Protein AF-A0A3A5A392-F1 (afdb_monomer_lite)

pLDDT: mean 86.08, std 13.5, range [43.88, 98.25]

Structure (mmCIF, N/CA/C/O backbone):
data_AF-A0A3A5A392-F1
#
_entry.id   AF-A0A3A5A392-F1
#
loop_
_atom_site.group_PDB
_atom_site.id
_atom_site.type_symbol
_atom_site.label_atom_id
_atom_site.label_alt_id
_atom_site.label_comp_id
_atom_site.label_asym_id
_atom_site.label_entity_id
_atom_site.label_seq_id
_atom_site.pdbx_PDB_ins_code
_atom_site.Cartn_x
_atom_site.Cartn_y
_atom_site.Cartn_z
_atom_site.occupancy
_atom_site.B_iso_or_equiv
_atom_site.auth_seq_id
_atom_site.auth_comp_id
_atom_site.auth_asym_id
_atom_site.auth_atom_id
_atom_site.pdbx_PDB_model_num
ATOM 1 N N . MET A 1 1 ? -18.336 -2.297 14.351 1.00 43.88 1 MET A N 1
ATOM 2 C CA . MET A 1 1 ? -17.856 -1.968 12.991 1.00 43.88 1 MET A CA 1
ATOM 3 C C . MET A 1 1 ? -16.678 -2.875 12.734 1.00 43.88 1 MET A C 1
ATOM 5 O O . MET A 1 1 ? -15.601 -2.593 13.237 1.00 43.88 1 MET A O 1
ATOM 9 N N . ALA A 1 2 ? -16.903 -3.987 12.040 1.00 47.53 2 ALA A N 1
ATOM 10 C CA . ALA A 1 2 ? -15.806 -4.804 11.550 1.00 47.53 2 ALA A CA 1
ATOM 11 C C . ALA A 1 2 ? -15.264 -4.111 10.297 1.00 47.53 2 ALA A C 1
ATOM 13 O O . ALA A 1 2 ? -15.940 -4.025 9.272 1.00 47.53 2 ALA A O 1
ATOM 14 N N . CYS A 1 3 ? -14.105 -3.489 10.450 1.00 46.16 3 CYS A N 1
ATOM 15 C CA . CYS A 1 3 ? -13.335 -2.899 9.372 1.00 46.16 3 CYS A CA 1
ATOM 16 C C . CYS A 1 3 ? -11.980 -3.576 9.452 1.00 46.16 3 CYS A C 1
ATOM 18 O O . CYS A 1 3 ? -11.336 -3.508 10.500 1.00 46.16 3 CYS A O 1
ATOM 20 N N . PHE A 1 4 ? -11.566 -4.236 8.379 1.00 52.31 4 PHE A N 1
ATOM 21 C CA . PHE A 1 4 ? -10.184 -4.661 8.262 1.00 52.31 4 PHE A CA 1
ATOM 22 C C . PHE A 1 4 ? -9.555 -3.950 7.073 1.00 52.31 4 PHE A C 1
ATOM 24 O O . PHE A 1 4 ? -10.178 -3.703 6.035 1.00 52.31 4 PHE A O 1
ATOM 31 N N . ARG A 1 5 ? -8.298 -3.580 7.273 1.00 44.97 5 ARG A N 1
ATOM 32 C CA . ARG A 1 5 ? -7.444 -2.959 6.276 1.00 44.97 5 ARG A CA 1
ATOM 33 C C . ARG A 1 5 ? -6.334 -3.953 6.002 1.00 44.97 5 ARG A C 1
ATOM 35 O O . ARG A 1 5 ? -5.626 -4.316 6.934 1.00 44.97 5 ARG A O 1
ATOM 42 N N . SER A 1 6 ? -6.171 -4.364 4.746 1.00 48.94 6 SER A N 1
ATOM 43 C CA . SER A 1 6 ? -4.998 -5.146 4.345 1.00 48.94 6 SER A CA 1
ATOM 44 C C . SER A 1 6 ? -3.743 -4.353 4.716 1.00 48.94 6 SER A C 1
ATOM 46 O O . SER A 1 6 ? -3.494 -3.269 4.186 1.00 48.94 6 SER A O 1
ATOM 48 N N . ASN A 1 7 ? -2.997 -4.850 5.700 1.00 50.53 7 ASN A N 1
ATOM 49 C CA . ASN A 1 7 ? -1.869 -4.135 6.297 1.00 50.53 7 ASN A CA 1
ATOM 50 C C . ASN A 1 7 ? -0.507 -4.618 5.791 1.00 50.53 7 ASN A C 1
ATOM 52 O O . ASN A 1 7 ? 0.517 -4.035 6.159 1.00 50.53 7 ASN A O 1
ATOM 56 N N . LEU A 1 8 ? -0.496 -5.692 5.003 1.00 49.91 8 LEU A N 1
ATOM 57 C CA . LEU A 1 8 ? 0.718 -6.339 4.512 1.00 49.91 8 LEU A CA 1
ATOM 58 C C . LEU A 1 8 ? 0.986 -6.040 3.035 1.00 49.91 8 LEU A C 1
ATOM 60 O O . LEU A 1 8 ? 2.124 -6.206 2.624 1.00 49.91 8 LEU A O 1
ATOM 64 N N . ASN A 1 9 ? 0.012 -5.544 2.264 1.00 54.16 9 ASN A N 1
ATOM 65 C CA . ASN A 1 9 ? 0.245 -5.112 0.887 1.00 54.16 9 ASN A CA 1
ATOM 66 C C . ASN A 1 9 ? 0.357 -3.583 0.793 1.00 54.16 9 ASN A C 1
ATOM 68 O O . ASN A 1 9 ? -0.582 -2.894 0.408 1.00 54.16 9 ASN A O 1
ATOM 72 N N . HIS A 1 10 ? 1.489 -3.040 1.248 1.00 56.28 10 HIS A N 1
ATOM 73 C CA . HIS A 1 10 ? 1.756 -1.594 1.193 1.00 56.28 10 HIS A CA 1
ATOM 74 C C . HIS A 1 10 ? 2.354 -1.141 -0.152 1.00 56.28 10 HIS A C 1
ATOM 76 O O . HIS A 1 10 ? 2.403 0.058 -0.408 1.00 56.28 10 HIS A O 1
ATOM 82 N N . GLN A 1 11 ? 2.797 -2.101 -0.974 1.00 51.22 11 GLN A N 1
ATOM 83 C CA . GLN A 1 11 ? 3.471 -1.870 -2.257 1.00 51.22 11 GLN A CA 1
ATOM 84 C C . GLN A 1 11 ? 2.480 -1.447 -3.355 1.00 51.22 11 GLN A C 1
ATOM 86 O O . GLN A 1 11 ? 2.865 -0.810 -4.332 1.00 51.22 11 GLN A O 1
ATOM 91 N N . GLU A 1 12 ? 1.191 -1.751 -3.182 1.00 54.59 12 GLU A N 1
ATOM 92 C CA . GLU A 1 12 ? 0.119 -1.225 -4.023 1.00 54.59 12 GLU A CA 1
ATOM 93 C C . GLU A 1 12 ? -0.295 0.184 -3.570 1.00 54.59 12 GLU A C 1
ATOM 95 O O . GLU A 1 12 ? -0.626 0.425 -2.407 1.00 54.59 12 GLU A O 1
ATOM 100 N N . GLY A 1 13 ? -0.340 1.133 -4.511 1.00 51.94 13 GLY A N 1
ATOM 101 C CA . GLY A 1 13 ? -0.706 2.531 -4.243 1.00 51.94 13 GLY A CA 1
ATOM 102 C C . GLY A 1 13 ? -2.161 2.758 -3.796 1.00 51.94 13 GLY A C 1
ATOM 103 O O . GLY A 1 13 ? -2.506 3.867 -3.386 1.00 51.94 13 GLY A O 1
ATOM 104 N N . ASN A 1 14 ? -3.013 1.726 -3.833 1.00 60.44 14 ASN A N 1
ATOM 105 C CA . ASN A 1 14 ? -4.445 1.816 -3.548 1.00 60.44 14 ASN A CA 1
ATOM 106 C C . ASN A 1 14 ? -4.802 1.170 -2.201 1.00 60.44 14 ASN A C 1
ATOM 108 O O . ASN A 1 14 ? -4.474 0.021 -1.924 1.00 60.44 14 ASN A O 1
ATOM 112 N N . LYS A 1 15 ? -5.531 1.906 -1.350 1.00 66.62 15 LYS A N 1
ATOM 113 C CA . LYS A 1 15 ? -6.021 1.397 -0.058 1.00 66.62 15 LYS A CA 1
ATOM 114 C C . LYS A 1 15 ? -7.429 0.834 -0.225 1.00 66.62 15 LYS A C 1
ATOM 116 O O . LYS A 1 15 ? -8.366 1.593 -0.460 1.00 66.62 15 LYS A O 1
ATOM 121 N N . PHE A 1 16 ? -7.584 -0.470 -0.025 1.00 74.81 16 PHE A N 1
ATOM 122 C CA . PHE A 1 16 ? -8.893 -1.116 0.024 1.00 74.81 16 PHE A CA 1
ATOM 123 C C . PHE A 1 16 ? -9.413 -1.209 1.458 1.00 74.81 16 PHE A C 1
ATOM 125 O O . PHE A 1 16 ? -8.671 -1.536 2.388 1.00 74.81 16 PHE A O 1
ATOM 132 N N . TYR A 1 17 ? -10.709 -0.953 1.617 1.00 77.19 17 TYR A N 1
ATOM 133 C CA . TYR A 1 17 ? -11.423 -1.124 2.875 1.00 77.19 17 TYR A CA 1
ATOM 134 C C . TYR A 1 17 ? -12.576 -2.088 2.656 1.00 77.19 17 TYR A C 1
ATOM 136 O O . TYR A 1 17 ? -13.398 -1.886 1.763 1.00 77.19 17 TYR A O 1
ATOM 144 N N . VAL A 1 18 ? -12.663 -3.107 3.504 1.00 81.75 18 VAL A N 1
ATOM 145 C CA . VAL A 1 18 ? -13.852 -3.951 3.595 1.00 81.75 18 VAL A CA 1
ATOM 146 C C . VAL A 1 18 ? -14.567 -3.556 4.874 1.00 81.75 18 VAL A C 1
ATOM 148 O O . VAL A 1 18 ? -14.048 -3.737 5.977 1.00 81.75 18 VAL A O 1
ATOM 151 N N . VAL A 1 19 ? -15.732 -2.932 4.711 1.00 84.94 19 VAL A N 1
ATOM 152 C CA . VAL A 1 19 ? -16.474 -2.300 5.803 1.00 84.94 19 VAL A CA 1
ATOM 153 C C . VAL A 1 19 ? -17.894 -2.829 5.885 1.00 84.94 19 VAL A C 1
ATOM 155 O O . VAL A 1 19 ? -18.549 -3.074 4.875 1.00 84.94 19 VAL A O 1
ATOM 158 N N . MET A 1 20 ? -18.385 -2.947 7.116 1.00 88.44 20 MET A N 1
ATOM 159 C CA . MET A 1 20 ? -19.778 -3.265 7.406 1.00 88.44 20 MET A CA 1
ATOM 160 C C . MET A 1 20 ? -20.492 -2.053 8.009 1.00 88.44 20 MET A C 1
ATOM 162 O O . MET A 1 20 ? -19.960 -1.389 8.903 1.00 88.44 20 MET A O 1
ATOM 166 N N . ASN A 1 21 ? -21.726 -1.795 7.561 1.00 93.94 21 ASN A N 1
ATOM 167 C CA . ASN A 1 21 ? -22.573 -0.759 8.149 1.00 93.94 21 ASN A CA 1
ATOM 168 C C . ASN A 1 21 ? -22.731 -0.985 9.664 1.00 93.94 21 ASN A C 1
ATOM 170 O O . ASN A 1 21 ? -23.097 -2.076 10.110 1.00 93.94 21 ASN A O 1
ATOM 174 N N . LYS A 1 22 ? -22.485 0.065 10.458 1.00 92.06 22 LYS A N 1
ATOM 175 C CA . LYS A 1 22 ? -22.490 -0.026 11.921 1.00 92.06 22 LYS A CA 1
ATOM 176 C C . LYS A 1 22 ? -23.855 -0.408 12.496 1.00 92.06 22 LYS A C 1
ATOM 178 O O . LYS A 1 22 ? -23.904 -1.262 13.370 1.00 92.06 22 LYS A O 1
ATOM 183 N N . GLN A 1 23 ? -24.945 0.171 11.998 1.00 95.81 23 GLN A N 1
ATOM 184 C CA . GLN A 1 23 ? -26.288 -0.113 12.513 1.00 95.81 23 GLN A CA 1
ATOM 185 C C . GLN A 1 23 ? -26.694 -1.564 12.246 1.00 95.81 23 GLN A C 1
ATOM 187 O O . GLN A 1 23 ? -27.327 -2.191 13.090 1.00 95.81 23 GLN A O 1
ATOM 192 N N . ILE A 1 24 ? -26.312 -2.109 11.089 1.00 94.12 24 ILE A N 1
ATOM 193 C CA . ILE A 1 24 ? -26.556 -3.520 10.773 1.00 94.12 24 ILE A CA 1
ATOM 194 C C . ILE A 1 24 ? -25.709 -4.422 11.665 1.00 94.12 24 ILE A C 1
ATOM 196 O O . ILE A 1 24 ? -26.242 -5.352 12.260 1.00 94.12 24 ILE A O 1
ATOM 200 N N . TYR A 1 25 ? -24.420 -4.114 11.820 1.00 93.62 25 TYR A N 1
ATOM 201 C CA . TYR A 1 25 ? -23.545 -4.861 12.718 1.00 93.62 25 TYR A CA 1
ATOM 202 C C . TYR A 1 25 ? -24.082 -4.860 14.157 1.00 93.62 25 TYR A C 1
ATOM 204 O O . TYR A 1 25 ? -24.135 -5.905 14.794 1.00 93.62 25 TYR A O 1
ATOM 212 N N . ASP A 1 26 ? -24.543 -3.715 14.665 1.00 95.12 26 ASP A N 1
ATOM 213 C CA . ASP A 1 26 ? -25.049 -3.588 16.034 1.00 95.12 26 ASP A CA 1
ATOM 214 C C . ASP A 1 26 ? -26.334 -4.406 16.264 1.00 95.12 26 ASP A C 1
ATOM 216 O O . ASP A 1 26 ? -26.552 -4.880 17.380 1.00 95.12 26 ASP A O 1
ATOM 220 N N . LYS A 1 27 ? -27.129 -4.648 15.213 1.00 96.69 27 LYS A N 1
ATOM 221 C CA . LYS A 1 27 ? -28.327 -5.505 15.243 1.00 96.69 27 LYS A CA 1
ATOM 222 C C . LYS A 1 27 ? -28.023 -7.004 15.174 1.00 96.69 27 LYS A C 1
ATOM 224 O O . LYS A 1 27 ? -28.930 -7.802 15.398 1.00 96.69 27 LYS A O 1
ATOM 229 N N . LEU A 1 28 ? -26.788 -7.404 14.865 1.00 95.88 28 LEU A N 1
ATOM 230 C CA . LEU A 1 28 ? -26.434 -8.819 14.805 1.00 95.88 28 LEU A CA 1
ATOM 231 C C . LEU A 1 28 ? -26.514 -9.478 16.196 1.00 95.88 28 LEU A C 1
ATOM 233 O O . LEU A 1 28 ? -26.063 -8.878 17.186 1.00 95.88 28 LEU A O 1
ATOM 237 N N . PRO A 1 29 ? -27.010 -10.727 16.268 1.00 97.56 29 PRO A N 1
ATOM 238 C CA . PRO A 1 29 ? -26.885 -11.573 17.448 1.00 97.56 29 PRO A CA 1
ATOM 239 C C . PRO A 1 29 ? -25.424 -11.713 17.930 1.00 97.56 29 PRO A C 1
ATOM 241 O O . PRO A 1 29 ? -24.494 -11.608 17.120 1.00 97.56 29 PRO A O 1
ATOM 244 N N . PRO A 1 30 ? -25.180 -11.934 19.238 1.00 96.88 30 PRO A N 1
ATOM 245 C CA . PRO A 1 30 ? -23.823 -11.978 19.793 1.00 96.88 30 PRO A CA 1
ATOM 246 C C . PRO A 1 30 ? -22.897 -13.029 19.164 1.00 96.88 30 PRO A C 1
ATOM 248 O O . PRO A 1 30 ? -21.698 -12.796 19.032 1.00 96.88 30 PRO A O 1
ATOM 251 N N . ASP A 1 31 ? -23.430 -14.182 18.777 1.00 96.12 31 ASP A N 1
ATOM 252 C CA . ASP A 1 31 ? -22.713 -15.253 18.081 1.00 96.12 31 ASP A CA 1
ATOM 253 C C . ASP A 1 31 ? -22.303 -14.838 16.660 1.00 96.12 31 ASP A C 1
ATOM 255 O O . ASP A 1 31 ? -21.139 -14.992 16.289 1.00 96.12 31 ASP A O 1
ATOM 259 N N . ALA A 1 32 ? -23.204 -14.210 15.902 1.00 95.12 32 ALA A N 1
ATOM 260 C CA . ALA A 1 32 ? -22.897 -13.680 14.575 1.00 95.12 32 ALA A CA 1
ATOM 261 C C . ALA A 1 32 ? -21.826 -12.576 14.628 1.00 95.12 32 ALA A C 1
ATOM 263 O O . ALA A 1 32 ? -20.904 -12.574 13.811 1.00 95.12 32 ALA A O 1
ATOM 264 N N . LYS A 1 33 ? -21.886 -11.674 15.620 1.00 93.94 33 LYS A N 1
ATOM 265 C CA . LYS A 1 33 ? -20.844 -10.648 15.835 1.00 93.94 33 LYS A CA 1
ATOM 266 C C . LYS A 1 33 ? -19.470 -11.273 16.052 1.00 93.94 33 LYS A C 1
ATOM 268 O O . LYS A 1 33 ? -18.519 -10.885 15.382 1.00 93.94 33 LYS A O 1
ATOM 273 N N . LYS A 1 34 ? -19.385 -12.291 16.919 1.00 94.56 34 LYS A N 1
ATOM 274 C CA . LYS A 1 34 ? -18.131 -13.020 17.175 1.00 94.56 34 LYS A CA 1
ATOM 275 C C . LYS A 1 34 ? -17.544 -13.620 15.899 1.00 94.56 34 LYS A C 1
ATOM 277 O O . LYS A 1 34 ? -16.333 -13.558 15.707 1.00 94.56 34 LYS A O 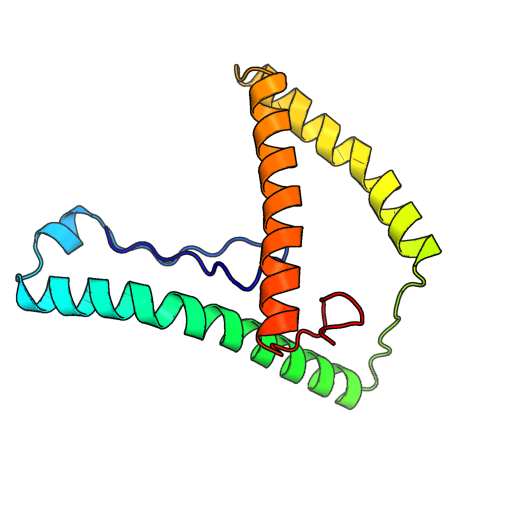1
ATOM 282 N N . VAL A 1 35 ? -18.381 -14.188 15.028 1.00 94.25 35 VAL A N 1
ATOM 283 C CA . VAL A 1 35 ? -17.930 -14.732 13.737 1.00 94.25 35 VAL A CA 1
ATOM 284 C C . VAL A 1 35 ? -17.399 -13.620 12.838 1.00 94.25 35 VAL A C 1
ATOM 286 O O . VAL A 1 35 ? -16.300 -13.751 12.308 1.00 94.25 35 VAL A O 1
ATOM 289 N N . VAL A 1 36 ? -18.134 -12.516 12.695 1.00 91.38 36 VAL A N 1
ATOM 290 C CA . VAL A 1 36 ? -17.717 -11.384 11.854 1.00 91.38 36 VAL A CA 1
ATOM 291 C C . VAL A 1 36 ? -16.391 -10.789 12.332 1.00 91.38 36 VAL A C 1
ATOM 293 O O . VAL A 1 36 ? -15.504 -10.566 11.512 1.00 91.38 36 VAL A O 1
ATOM 296 N N . ASP A 1 37 ? -16.216 -10.587 13.638 1.00 90.44 37 ASP A N 1
ATOM 297 C CA . ASP A 1 37 ? -14.979 -10.025 14.194 1.00 90.44 37 ASP A CA 1
ATOM 298 C C . ASP A 1 37 ? -13.788 -10.967 14.001 1.00 90.44 37 ASP A C 1
ATOM 300 O O . ASP A 1 37 ? -12.706 -10.537 13.598 1.00 90.44 37 ASP A O 1
ATOM 304 N N . LYS A 1 38 ? -13.998 -12.270 14.230 1.00 91.19 38 LYS A N 1
ATOM 305 C CA . LYS A 1 38 ? -12.975 -13.291 13.987 1.00 91.19 38 LYS A CA 1
ATOM 306 C C . LYS A 1 38 ? -12.558 -13.310 12.517 1.00 91.19 38 LYS A C 1
ATOM 308 O O . LYS A 1 38 ? -11.366 -13.284 12.220 1.00 91.19 38 LYS A O 1
ATOM 313 N N . LEU A 1 39 ? -13.526 -13.335 11.599 1.00 88.81 39 LEU A N 1
ATOM 314 C CA . LEU A 1 39 ? -13.248 -13.350 10.165 1.00 88.81 39 LEU A CA 1
ATOM 315 C C . LEU A 1 39 ? -12.551 -12.065 9.720 1.00 88.81 39 LEU A C 1
ATOM 317 O O . LEU A 1 39 ? -11.609 -12.148 8.943 1.00 88.81 39 LEU A O 1
ATOM 321 N N . ALA A 1 40 ? -12.948 -10.900 10.234 1.00 85.94 40 ALA A N 1
ATOM 322 C CA . ALA A 1 40 ? -12.278 -9.643 9.914 1.00 85.94 40 ALA A CA 1
ATOM 323 C C . ALA A 1 40 ? -10.780 -9.683 10.269 1.00 85.94 40 ALA A C 1
ATOM 325 O O . ALA A 1 40 ? -9.959 -9.259 9.459 1.00 85.94 40 ALA A O 1
ATOM 326 N N . GLY A 1 41 ? -10.422 -10.254 11.425 1.00 82.69 41 GLY A N 1
ATOM 327 C CA . GLY A 1 41 ? -9.022 -10.457 11.807 1.00 82.69 41 GLY A CA 1
ATOM 328 C C . GLY A 1 41 ? -8.293 -11.476 10.925 1.00 82.69 41 GLY A C 1
ATOM 329 O O . GLY A 1 41 ? -7.200 -11.203 10.440 1.00 82.69 41 GLY A O 1
ATOM 330 N N . GLU A 1 42 ? -8.896 -12.640 10.663 1.00 85.75 42 GLU A N 1
ATOM 331 C CA . GLU A 1 42 ? -8.268 -13.678 9.828 1.00 85.75 42 GLU A CA 1
ATOM 332 C C . GLU A 1 42 ? -8.053 -13.243 8.375 1.00 85.75 42 GLU A C 1
ATOM 334 O O . GLU A 1 42 ? -7.072 -13.628 7.734 1.00 85.75 42 GLU A O 1
ATOM 339 N N . TYR A 1 43 ? -9.004 -12.494 7.820 1.00 81.38 43 TYR A N 1
ATOM 340 C CA . TYR A 1 43 ? -8.964 -12.110 6.419 1.00 81.38 43 TYR A CA 1
ATOM 341 C C . TYR A 1 43 ? -7.976 -10.981 6.145 1.00 81.38 43 TYR A C 1
ATOM 343 O O . TYR A 1 43 ? -7.515 -10.874 5.014 1.00 81.38 43 TYR A O 1
ATOM 351 N N . GLU A 1 44 ? -7.570 -10.204 7.150 1.00 73.69 44 GLU A N 1
ATOM 352 C CA . GLU A 1 44 ? -6.533 -9.182 6.995 1.00 73.69 44 GLU A CA 1
ATOM 353 C C . GLU A 1 44 ? -5.257 -9.744 6.342 1.00 73.69 44 GLU A C 1
ATOM 355 O O . GLU A 1 44 ? -4.769 -9.203 5.347 1.00 73.69 44 GLU A O 1
ATOM 360 N N . GLU A 1 45 ? -4.747 -10.864 6.862 1.00 74.88 45 GLU A N 1
ATOM 361 C CA . GLU A 1 45 ? -3.551 -11.520 6.328 1.00 74.88 45 GLU A CA 1
ATOM 362 C C . GLU A 1 45 ? -3.837 -12.248 5.007 1.00 74.88 45 GLU A C 1
ATOM 364 O O . GLU A 1 45 ? -3.034 -12.187 4.071 1.00 74.88 45 GLU A O 1
ATOM 369 N N . LYS A 1 46 ? -4.998 -12.911 4.901 1.00 81.38 46 LYS A N 1
ATOM 370 C CA . LYS A 1 46 ? -5.392 -13.649 3.689 1.00 81.38 46 LYS A CA 1
ATOM 371 C C . LYS A 1 46 ? -5.510 -12.720 2.482 1.00 81.38 46 LYS A C 1
ATOM 373 O O . LYS A 1 46 ? -4.979 -13.049 1.426 1.00 81.38 46 LYS A O 1
ATOM 378 N N . PHE A 1 47 ? -6.138 -11.554 2.639 1.00 78.19 47 PHE A N 1
ATOM 379 C CA . PHE A 1 47 ? -6.264 -10.571 1.562 1.00 78.19 47 PHE A CA 1
ATOM 380 C C . PHE A 1 47 ? -4.909 -10.059 1.103 1.00 78.19 47 PHE A C 1
ATOM 382 O O . PHE A 1 47 ? -4.677 -9.948 -0.095 1.00 78.19 47 PHE A O 1
ATOM 389 N N . ALA A 1 48 ? -3.995 -9.781 2.029 1.00 72.50 48 ALA A N 1
ATOM 390 C CA . ALA A 1 48 ? -2.682 -9.303 1.639 1.00 72.50 48 ALA A CA 1
ATOM 391 C C . ALA A 1 48 ? -1.876 -10.336 0.841 1.00 72.50 48 ALA A C 1
ATOM 393 O O . ALA A 1 48 ? -1.235 -9.976 -0.141 1.00 72.50 48 ALA A O 1
ATOM 394 N N . LYS A 1 49 ? -1.935 -11.618 1.221 1.00 79.06 49 LYS A N 1
ATOM 395 C CA . LYS A 1 49 ? -1.289 -12.695 0.451 1.00 79.06 49 LYS A CA 1
ATOM 396 C C . LYS A 1 49 ? -1.964 -12.915 -0.901 1.00 79.06 49 LYS A C 1
ATOM 398 O O . LYS A 1 49 ? -1.274 -13.136 -1.891 1.00 79.06 49 LYS A O 1
ATOM 403 N N . MET A 1 50 ? -3.295 -12.844 -0.937 1.00 84.12 50 MET A N 1
ATOM 404 C CA . MET A 1 50 ? -4.085 -12.998 -2.159 1.00 84.12 50 MET A CA 1
ATOM 405 C C . MET A 1 50 ? -3.700 -11.955 -3.212 1.00 84.12 50 MET A C 1
ATOM 407 O O . MET A 1 50 ? -3.554 -12.311 -4.374 1.00 84.12 50 MET A O 1
ATOM 411 N N . TRP A 1 51 ? -3.489 -10.695 -2.824 1.00 81.25 51 TRP A N 1
ATOM 412 C CA . TRP A 1 51 ? -3.074 -9.664 -3.776 1.00 81.25 51 TRP A CA 1
ATOM 413 C C . TRP A 1 51 ? -1.727 -9.975 -4.433 1.00 81.25 51 TRP A C 1
ATOM 415 O O . TRP A 1 51 ? -1.652 -10.000 -5.658 1.00 81.25 51 TRP A O 1
ATOM 425 N N . ASN A 1 52 ? -0.714 -10.370 -3.650 1.00 81.94 52 ASN A N 1
ATOM 426 C CA . ASN A 1 52 ? 0.562 -10.813 -4.221 1.00 81.94 52 ASN A CA 1
ATOM 427 C C . ASN A 1 52 ? 0.369 -11.998 -5.186 1.00 81.94 52 ASN A C 1
ATOM 429 O O . ASN A 1 52 ? 1.004 -12.047 -6.234 1.00 81.94 52 ASN A O 1
ATOM 433 N N . GLN A 1 53 ? -0.513 -12.953 -4.862 1.00 85.38 53 GLN A N 1
ATOM 434 C CA . GLN A 1 53 ? -0.818 -14.089 -5.746 1.00 85.38 53 GLN A CA 1
ATOM 435 C C . GLN A 1 53 ? -1.452 -13.658 -7.073 1.00 85.38 53 GLN A C 1
ATOM 437 O O . GLN A 1 53 ? -1.084 -14.189 -8.121 1.00 85.38 53 GLN A O 1
ATOM 442 N N . ILE A 1 54 ? -2.384 -12.703 -7.037 1.00 87.12 54 ILE A N 1
ATOM 443 C CA . ILE A 1 54 ? -3.025 -12.155 -8.240 1.00 87.12 54 ILE A CA 1
ATOM 444 C C . ILE A 1 54 ? -1.983 -11.469 -9.125 1.00 87.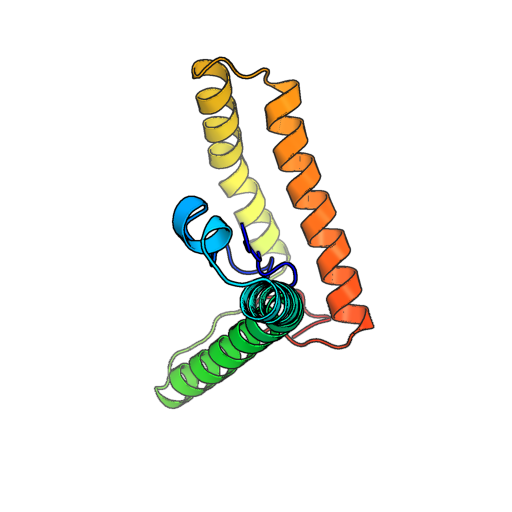12 54 ILE A C 1
ATOM 446 O O . ILE A 1 54 ? -1.964 -11.699 -10.333 1.00 87.12 54 ILE A O 1
ATOM 450 N N . ASP A 1 55 ? -1.086 -10.698 -8.519 1.00 87.31 55 ASP A N 1
ATOM 451 C CA . ASP A 1 55 ? 0.028 -10.041 -9.195 1.00 87.31 55 ASP A CA 1
ATOM 452 C C . ASP A 1 55 ? 0.936 -11.044 -9.929 1.00 87.31 55 ASP A C 1
ATOM 454 O O . ASP A 1 5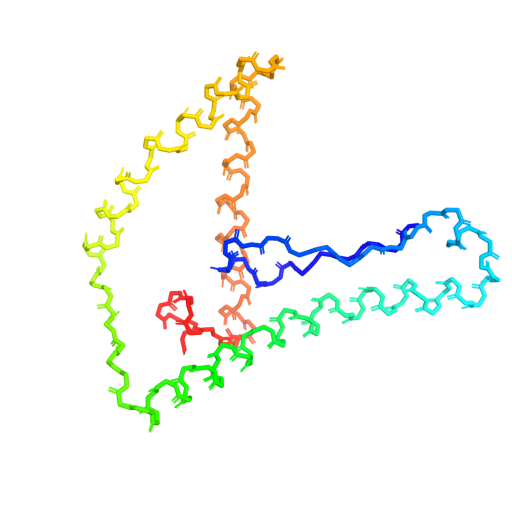5 ? 1.229 -10.862 -11.115 1.00 87.31 55 ASP A O 1
ATOM 458 N N . PHE A 1 56 ? 1.332 -12.145 -9.273 1.00 89.50 56 PHE A N 1
ATOM 459 C CA . PHE A 1 56 ? 2.109 -13.212 -9.921 1.00 89.50 56 PHE A CA 1
ATOM 460 C C . PHE A 1 56 ? 1.378 -13.787 -11.141 1.00 89.50 56 PHE A C 1
ATOM 462 O O . PHE A 1 56 ? 1.963 -13.864 -12.222 1.00 89.50 56 PHE A O 1
ATOM 469 N N . GLY A 1 57 ? 0.091 -14.119 -10.998 1.00 91.62 57 GLY A N 1
ATOM 470 C CA . GLY A 1 57 ? -0.715 -14.634 -12.107 1.00 91.62 57 GLY A CA 1
ATOM 471 C C . GLY A 1 57 ? -0.860 -13.628 -13.255 1.00 91.62 57 GLY A C 1
ATOM 472 O O . GLY A 1 57 ? -0.780 -14.001 -14.426 1.00 91.62 57 GLY A O 1
ATOM 473 N N . GLY A 1 58 ? -1.008 -12.339 -12.938 1.00 91.31 58 GLY A N 1
ATOM 474 C CA . GLY A 1 58 ? -1.043 -11.258 -13.922 1.00 91.31 58 GLY A CA 1
ATOM 475 C C . GLY A 1 58 ? 0.271 -11.132 -14.695 1.00 91.31 58 GLY A C 1
ATOM 476 O O . GLY A 1 58 ? 0.254 -11.026 -15.924 1.00 91.31 58 GLY A O 1
ATOM 477 N N . LYS A 1 59 ? 1.411 -11.215 -13.995 1.00 90.75 59 LYS A N 1
ATOM 478 C CA . LYS A 1 59 ? 2.749 -11.210 -14.603 1.00 90.75 59 LYS A CA 1
ATOM 479 C C . LYS A 1 59 ? 2.935 -12.389 -15.558 1.00 90.75 59 LYS A C 1
ATOM 481 O O . LYS A 1 59 ? 3.344 -12.189 -16.700 1.00 90.75 59 LYS A O 1
ATOM 486 N N . GLU A 1 60 ? 2.614 -13.602 -15.113 1.00 93.75 60 GLU A N 1
ATOM 487 C CA . GLU A 1 60 ? 2.712 -14.818 -15.931 1.00 93.75 60 GLU A CA 1
ATOM 488 C C . GLU A 1 60 ? 1.834 -14.731 -17.183 1.00 93.75 60 GLU A C 1
ATOM 490 O O . GLU A 1 60 ? 2.286 -15.035 -18.290 1.00 93.75 60 GLU A O 1
ATOM 495 N N . PHE A 1 61 ? 0.598 -14.247 -17.035 1.00 95.81 61 PHE A N 1
ATOM 496 C CA . PHE A 1 61 ? -0.303 -14.048 -18.163 1.00 95.81 61 PHE A CA 1
ATOM 497 C C . PHE A 1 61 ? 0.246 -13.024 -19.163 1.00 95.81 61 PHE A C 1
ATOM 499 O O . PHE A 1 61 ? 0.245 -13.298 -20.363 1.00 95.81 61 PHE A O 1
ATOM 506 N N . ALA A 1 62 ? 0.763 -11.883 -18.699 1.00 94.69 62 ALA A N 1
ATOM 507 C CA . ALA A 1 62 ? 1.363 -10.870 -19.566 1.00 94.69 62 ALA A CA 1
ATOM 508 C C . ALA A 1 62 ? 2.545 -11.441 -20.372 1.00 94.69 62 ALA A C 1
ATOM 510 O O . ALA A 1 62 ? 2.577 -11.315 -21.598 1.00 94.69 62 ALA A O 1
ATOM 511 N N . VAL A 1 63 ? 3.454 -12.165 -19.709 1.00 94.62 63 VAL A N 1
ATOM 512 C CA . VAL A 1 63 ? 4.580 -12.847 -20.369 1.00 94.62 63 VAL A CA 1
ATOM 513 C C . VAL A 1 63 ? 4.080 -13.868 -21.395 1.00 94.62 63 VAL A C 1
ATOM 515 O O . VAL A 1 63 ? 4.582 -13.903 -22.516 1.00 94.62 63 VAL A O 1
ATOM 518 N N . SER A 1 64 ? 3.035 -14.641 -21.075 1.00 96.50 64 SER A N 1
ATOM 519 C CA . SER A 1 64 ? 2.437 -15.607 -22.015 1.00 96.50 64 SER A CA 1
ATOM 520 C C . SER A 1 64 ? 1.859 -14.961 -23.284 1.00 96.50 64 SER A C 1
ATOM 522 O O . SER A 1 64 ? 1.695 -15.630 -24.304 1.00 96.50 64 SER A O 1
ATOM 524 N N . LYS A 1 65 ? 1.548 -13.659 -23.236 1.00 97.69 65 LYS A N 1
ATOM 525 C CA . LYS A 1 65 ? 1.074 -12.858 -24.374 1.00 97.69 65 LYS A CA 1
ATOM 526 C C . LYS A 1 65 ? 2.196 -12.112 -25.099 1.00 97.69 65 LYS A C 1
ATOM 528 O O . LYS A 1 65 ? 1.904 -11.369 -26.031 1.00 97.69 65 LYS A O 1
ATOM 533 N N . GLY A 1 66 ? 3.452 -12.319 -24.704 1.00 96.19 66 GLY A N 1
ATOM 534 C CA . GLY A 1 66 ? 4.614 -11.652 -25.291 1.00 96.19 66 GLY A CA 1
ATOM 535 C C . GLY A 1 66 ? 4.807 -10.211 -24.816 1.00 96.19 66 GLY A C 1
ATOM 536 O O . GLY A 1 66 ? 5.470 -9.440 -25.502 1.00 96.19 66 GLY A O 1
ATOM 537 N N . VAL A 1 67 ? 4.223 -9.826 -23.674 1.00 96.81 67 VAL A N 1
ATOM 538 C CA . VAL A 1 67 ? 4.447 -8.500 -23.081 1.00 96.81 67 VAL A CA 1
ATOM 539 C C . VAL A 1 67 ? 5.846 -8.443 -22.471 1.00 96.81 67 VAL A C 1
ATOM 541 O O . VAL A 1 67 ? 6.206 -9.279 -21.641 1.00 96.81 67 VAL A O 1
ATOM 544 N N . GLU A 1 68 ? 6.619 -7.431 -22.857 1.00 94.56 68 GLU A N 1
ATOM 545 C CA . GLU A 1 68 ? 7.913 -7.128 -22.249 1.00 94.56 68 GLU A CA 1
ATOM 546 C C . GLU A 1 68 ? 7.724 -6.425 -20.898 1.00 94.56 68 GLU A C 1
ATOM 548 O O . GLU A 1 68 ? 6.952 -5.473 -20.775 1.00 94.56 68 GLU A O 1
ATOM 553 N N . ILE A 1 69 ? 8.446 -6.890 -19.876 1.00 90.06 69 ILE A N 1
ATOM 554 C CA . ILE A 1 69 ? 8.443 -6.293 -18.539 1.00 90.06 69 ILE A CA 1
ATOM 555 C C . ILE A 1 69 ? 9.802 -5.644 -18.309 1.00 90.06 69 ILE A C 1
ATOM 557 O O . ILE A 1 69 ? 10.814 -6.334 -18.198 1.00 90.06 69 ILE A O 1
ATOM 561 N N . ILE A 1 70 ? 9.807 -4.316 -18.220 1.00 90.69 70 ILE A N 1
ATOM 562 C CA . ILE A 1 70 ? 11.020 -3.519 -18.041 1.00 90.69 70 ILE A CA 1
ATOM 563 C C . ILE A 1 70 ? 11.221 -3.244 -16.552 1.00 90.69 70 ILE A C 1
ATOM 565 O O . ILE A 1 70 ? 10.392 -2.597 -15.910 1.00 90.69 70 ILE A O 1
ATOM 569 N N . GLU A 1 71 ? 12.344 -3.702 -16.005 1.00 86.50 71 GLU A N 1
ATOM 570 C CA . GLU A 1 71 ? 12.753 -3.355 -14.647 1.00 86.50 71 GLU A CA 1
ATOM 571 C C . GLU A 1 71 ? 13.604 -2.081 -14.651 1.00 86.50 71 GLU A C 1
ATOM 573 O O . GLU A 1 71 ? 14.588 -1.967 -15.382 1.00 86.50 71 GLU A O 1
ATOM 578 N N . LEU A 1 72 ? 13.232 -1.108 -13.817 1.00 87.56 72 LEU A N 1
ATOM 579 C CA . LEU A 1 72 ? 13.986 0.136 -13.687 1.00 87.56 72 LEU A CA 1
ATOM 580 C C . LEU A 1 72 ? 15.268 -0.085 -12.878 1.00 87.56 72 LEU A C 1
ATOM 582 O O . LEU A 1 72 ? 15.243 -0.665 -11.790 1.00 87.56 72 LEU A O 1
ATOM 586 N N . ALA A 1 73 ? 16.382 0.454 -13.376 1.00 89.94 73 ALA A N 1
ATOM 587 C CA . ALA A 1 73 ? 17.625 0.510 -12.619 1.00 89.94 73 ALA A CA 1
ATOM 588 C C . ALA A 1 73 ? 17.455 1.380 -11.353 1.00 89.94 73 ALA A C 1
ATOM 590 O O . ALA A 1 73 ? 16.714 2.367 -11.392 1.00 89.94 73 ALA A O 1
ATOM 591 N N . PRO A 1 74 ? 18.185 1.105 -10.253 1.00 87.38 74 PRO A N 1
ATOM 592 C CA . PRO A 1 74 ? 18.058 1.873 -9.010 1.00 87.38 74 PRO A CA 1
ATOM 593 C C . PRO A 1 74 ? 18.232 3.387 -9.195 1.00 87.38 74 PRO A C 1
ATOM 595 O O . PRO A 1 74 ? 17.489 4.174 -8.617 1.00 87.38 74 PRO A O 1
ATOM 598 N N . ALA A 1 75 ? 19.164 3.804 -10.058 1.00 90.81 75 ALA A N 1
ATOM 599 C CA . ALA A 1 75 ? 19.387 5.216 -10.366 1.00 90.81 75 ALA A CA 1
ATOM 600 C C . ALA A 1 75 ? 18.178 5.879 -11.052 1.00 90.81 75 ALA A C 1
ATOM 602 O O . ALA A 1 75 ? 17.891 7.045 -10.792 1.00 90.81 75 ALA A O 1
ATOM 603 N N . GLU A 1 76 ? 17.451 5.145 -11.899 1.00 92.94 76 GLU A N 1
ATOM 604 C CA . GLU A 1 76 ? 16.222 5.644 -12.522 1.00 92.94 76 GLU A CA 1
ATOM 605 C C . GLU A 1 76 ? 15.095 5.734 -11.493 1.00 92.94 76 GLU A C 1
ATOM 607 O O . GLU A 1 76 ? 14.392 6.740 -11.449 1.00 92.94 76 GLU A O 1
ATOM 612 N N . VAL A 1 77 ? 14.965 4.747 -10.600 1.00 89.19 77 VAL A N 1
ATOM 613 C CA . VAL A 1 77 ? 13.974 4.782 -9.510 1.00 89.19 77 VAL A CA 1
ATOM 614 C C . VAL A 1 77 ? 14.131 6.042 -8.651 1.00 89.19 77 VAL A C 1
ATOM 616 O O . VAL A 1 77 ? 13.137 6.701 -8.349 1.00 89.19 77 VAL A O 1
ATOM 619 N N . GLU A 1 78 ? 15.360 6.425 -8.298 1.00 91.00 78 GLU A N 1
ATOM 620 C CA . GLU A 1 78 ? 15.602 7.648 -7.521 1.00 91.00 78 GLU A CA 1
ATOM 621 C C . GLU A 1 78 ? 15.229 8.925 -8.291 1.00 91.00 78 GLU A C 1
ATOM 623 O O . GLU A 1 78 ? 14.657 9.848 -7.707 1.00 91.00 78 GLU A O 1
ATOM 628 N N . LYS A 1 79 ? 15.450 8.968 -9.614 1.00 94.62 79 LYS A N 1
ATOM 629 C CA . LYS A 1 79 ? 14.974 10.081 -10.456 1.00 94.62 79 LYS A CA 1
ATOM 630 C C . LYS A 1 79 ? 13.449 10.182 -10.442 1.00 94.62 79 LYS A C 1
ATOM 632 O O . LYS A 1 79 ? 12.918 11.280 -10.283 1.00 94.62 79 LYS A O 1
ATOM 637 N N . TRP A 1 80 ? 12.747 9.055 -10.560 1.00 93.75 80 TRP A N 1
ATOM 638 C CA . TRP A 1 80 ? 11.283 9.014 -10.501 1.00 93.75 80 TRP A CA 1
ATOM 639 C C . TRP A 1 80 ? 10.743 9.453 -9.136 1.00 93.75 80 TRP A C 1
ATOM 641 O O . TRP A 1 80 ? 9.784 10.222 -9.080 1.00 93.75 80 TRP A O 1
ATOM 651 N N . LYS A 1 81 ? 11.381 9.036 -8.034 1.00 91.25 81 LYS A N 1
ATOM 652 C CA . LYS A 1 81 ? 11.024 9.500 -6.683 1.00 91.25 81 LYS A CA 1
ATOM 653 C C . LYS A 1 81 ? 11.187 11.012 -6.545 1.00 91.25 81 LYS A C 1
ATOM 655 O O . LYS A 1 81 ? 10.261 11.680 -6.094 1.00 91.25 81 LYS A O 1
ATOM 660 N N . ALA A 1 82 ? 12.321 11.560 -6.983 1.00 93.94 82 ALA A N 1
ATOM 661 C CA . ALA A 1 82 ? 12.565 13.001 -6.946 1.00 93.94 82 ALA A CA 1
ATOM 662 C C . ALA A 1 82 ? 11.552 13.778 -7.806 1.00 93.94 82 ALA A C 1
ATOM 664 O O . ALA A 1 82 ? 11.042 14.813 -7.380 1.00 93.94 82 ALA A O 1
ATOM 665 N N . ALA A 1 83 ? 11.200 13.251 -8.983 1.00 96.19 83 ALA A N 1
ATOM 666 C CA . ALA A 1 83 ? 10.189 13.838 -9.860 1.00 96.19 83 ALA A CA 1
ATOM 667 C C . ALA A 1 83 ? 8.767 13.814 -9.262 1.00 96.19 83 ALA A C 1
ATOM 669 O O . ALA A 1 83 ? 7.933 14.627 -9.656 1.00 96.19 83 ALA A O 1
ATOM 670 N N . ALA A 1 84 ? 8.486 12.922 -8.305 1.00 94.38 84 ALA A N 1
ATOM 671 C CA . ALA A 1 84 ? 7.197 12.830 -7.618 1.00 94.38 84 ALA A CA 1
ATOM 672 C C . ALA A 1 84 ? 7.066 13.778 -6.406 1.00 94.38 84 ALA A C 1
ATOM 674 O O . ALA A 1 84 ? 5.946 14.085 -5.990 1.00 94.38 84 ALA A O 1
ATOM 675 N N . GLU A 1 85 ? 8.171 14.287 -5.850 1.00 94.62 85 GLU A N 1
ATOM 676 C CA . GLU A 1 85 ? 8.157 15.202 -4.693 1.00 94.62 85 GLU A CA 1
ATOM 677 C C . GLU A 1 85 ? 7.284 16.464 -4.889 1.00 94.62 85 GLU A C 1
ATOM 679 O O . GLU A 1 85 ? 6.581 16.848 -3.948 1.00 94.62 85 GLU A O 1
ATOM 684 N N . PRO A 1 86 ? 7.214 17.102 -6.077 1.00 97.38 86 PRO A N 1
ATOM 685 C CA . PRO A 1 86 ? 6.287 18.209 -6.312 1.00 97.38 86 PRO A CA 1
ATOM 686 C C . PRO A 1 86 ? 4.816 17.843 -6.077 1.00 97.38 86 PRO A C 1
ATOM 688 O O . PRO A 1 86 ? 4.076 18.650 -5.520 1.00 97.38 86 PRO A O 1
ATOM 691 N N . ALA A 1 87 ? 4.390 16.626 -6.434 1.00 96.50 87 ALA A N 1
ATOM 692 C CA . ALA A 1 87 ? 3.019 16.172 -6.199 1.00 96.50 87 ALA A CA 1
ATOM 693 C C . ALA A 1 87 ? 2.733 15.990 -4.698 1.00 96.50 87 ALA A C 1
ATOM 695 O O . ALA A 1 87 ? 1.654 16.344 -4.219 1.00 96.50 87 ALA A O 1
ATOM 696 N N . ILE A 1 88 ? 3.721 15.507 -3.937 1.00 95.00 88 ILE A N 1
ATOM 697 C CA . ILE A 1 88 ? 3.635 15.395 -2.474 1.00 95.00 88 ILE A CA 1
ATOM 698 C C . ILE A 1 88 ? 3.517 16.787 -1.845 1.00 95.00 88 ILE A C 1
ATOM 700 O O . ILE A 1 88 ? 2.668 17.008 -0.982 1.00 95.00 88 ILE A O 1
ATOM 704 N N . ASN A 1 89 ? 4.317 17.751 -2.301 1.00 96.38 89 ASN A N 1
ATOM 705 C CA . ASN A 1 89 ? 4.246 19.126 -1.808 1.00 96.38 89 ASN A CA 1
ATOM 706 C C . ASN A 1 89 ? 2.922 19.812 -2.176 1.00 96.38 89 ASN A C 1
ATOM 708 O O . ASN A 1 89 ? 2.356 20.510 -1.336 1.00 96.38 89 ASN A O 1
ATOM 712 N N . ALA A 1 90 ? 2.386 19.566 -3.374 1.00 97.69 90 ALA A N 1
ATOM 713 C CA . ALA A 1 90 ? 1.065 20.054 -3.767 1.00 97.69 90 ALA A CA 1
ATOM 714 C C . ALA A 1 90 ? -0.046 19.486 -2.864 1.00 97.69 90 ALA A C 1
ATOM 716 O O . ALA A 1 90 ? -0.937 20.224 -2.444 1.00 97.69 90 ALA A O 1
ATOM 717 N N . TYR A 1 91 ? 0.034 18.202 -2.494 1.00 96.75 91 TYR A N 1
ATOM 718 C CA . TYR A 1 91 ? -0.878 17.605 -1.513 1.00 96.75 91 TYR A CA 1
ATOM 719 C C . TYR A 1 91 ? -0.770 18.285 -0.141 1.00 96.75 91 TYR A C 1
ATOM 721 O O . TYR A 1 91 ? -1.792 18.636 0.450 1.00 96.75 91 TYR A O 1
ATOM 729 N N . VAL A 1 92 ? 0.450 18.533 0.351 1.00 97.94 92 VAL A N 1
ATOM 730 C CA . VAL A 1 92 ? 0.661 19.251 1.621 1.00 97.94 92 VAL A CA 1
ATOM 731 C C . VAL A 1 92 ? 0.016 20.637 1.574 1.00 97.94 92 VAL A C 1
ATOM 733 O O . VAL A 1 92 ? -0.750 20.980 2.471 1.00 97.94 92 VAL A O 1
ATOM 736 N N . GLN A 1 93 ? 0.254 21.404 0.508 1.00 98.00 93 GLN A N 1
ATOM 737 C CA . GLN A 1 93 ? -0.342 22.731 0.324 1.00 98.00 93 GLN A CA 1
ATOM 738 C C . GLN A 1 93 ? -1.872 22.680 0.269 1.00 98.00 93 GLN A C 1
ATOM 740 O O . GLN A 1 93 ? -2.534 23.506 0.894 1.00 98.00 93 GLN A O 1
ATOM 745 N N . SER A 1 94 ? -2.442 21.694 -0.428 1.00 98.25 94 SER A N 1
ATOM 746 C CA . SER A 1 94 ? -3.893 21.499 -0.493 1.00 98.25 94 SER A CA 1
ATOM 747 C C . SER A 1 94 ? -4.499 21.236 0.887 1.00 98.25 94 SER A C 1
ATOM 749 O O . SER A 1 94 ? -5.531 21.821 1.214 1.00 98.25 94 SER A O 1
ATOM 751 N N . MET A 1 95 ? -3.853 20.413 1.716 1.00 98.25 95 MET A N 1
ATOM 752 C CA . MET A 1 95 ? -4.325 20.131 3.075 1.00 98.25 95 MET A CA 1
ATOM 753 C C . MET A 1 95 ? -4.183 21.341 4.002 1.00 98.25 95 MET A C 1
ATOM 755 O O . MET A 1 95 ? -5.078 21.602 4.804 1.00 98.25 95 MET A O 1
ATOM 759 N N . VAL A 1 96 ? -3.112 22.124 3.858 1.00 98.06 96 VAL A N 1
ATOM 760 C CA . VAL A 1 96 ? -2.968 23.397 4.581 1.00 98.06 96 VAL A CA 1
ATOM 761 C C . VAL A 1 96 ? -4.075 24.375 4.185 1.00 98.06 96 VAL A C 1
ATOM 763 O O . VAL A 1 96 ? -4.712 24.968 5.053 1.00 98.06 96 VAL A O 1
ATOM 766 N N . GLY A 1 97 ? -4.384 24.481 2.889 1.00 97.56 97 GLY A N 1
ATOM 767 C CA . GLY A 1 97 ? -5.512 25.274 2.393 1.00 97.56 97 GLY A CA 1
ATOM 768 C C . GLY A 1 97 ? -6.875 24.802 2.917 1.00 97.56 97 GLY A C 1
ATOM 769 O O . GLY A 1 97 ? -7.788 25.610 3.063 1.00 97.56 97 GLY A O 1
ATOM 770 N N . ALA A 1 98 ? -7.003 23.518 3.259 1.00 97.69 98 ALA A N 1
ATOM 771 C CA . ALA A 1 98 ? -8.189 22.940 3.890 1.00 97.69 98 ALA A CA 1
ATOM 772 C C . ALA A 1 98 ? -8.239 23.129 5.423 1.00 97.69 98 ALA A C 1
ATOM 774 O O . ALA A 1 98 ? -9.189 22.675 6.058 1.00 97.69 98 ALA A O 1
ATOM 775 N N . GLY A 1 99 ? -7.247 23.800 6.022 1.00 97.69 99 GLY A N 1
ATOM 776 C CA . GLY A 1 99 ? -7.225 24.153 7.446 1.00 97.69 99 GLY A CA 1
ATOM 777 C C . GLY A 1 99 ? -6.405 23.223 8.346 1.00 97.69 99 GLY A C 1
ATOM 778 O O . GLY A 1 99 ? -6.426 23.399 9.564 1.00 97.69 99 GLY A O 1
ATOM 779 N N . TYR A 1 100 ? -5.676 22.254 7.785 1.00 98.06 100 TYR A N 1
ATOM 780 C CA . TYR A 1 100 ? -4.752 21.411 8.552 1.00 98.06 100 TYR A CA 1
ATOM 781 C C . TYR A 1 100 ? -3.409 22.111 8.771 1.00 98.06 100 TYR A C 1
ATOM 783 O O . TYR A 1 100 ? -2.985 22.944 7.969 1.00 98.06 100 TYR A O 1
ATOM 791 N N . LYS A 1 101 ? -2.699 21.760 9.847 1.00 98.12 101 LYS A N 1
ATOM 792 C CA . LYS A 1 101 ? -1.351 22.292 10.072 1.00 98.12 101 LYS A CA 1
ATOM 793 C C . LYS A 1 101 ? -0.331 21.548 9.211 1.00 98.12 101 LYS A C 1
ATOM 795 O O . LYS A 1 101 ? -0.404 20.331 9.054 1.00 98.12 101 LYS A O 1
ATOM 800 N N . GLU A 1 102 ? 0.633 22.270 8.648 1.00 97.56 102 GLU A N 1
ATOM 801 C CA . GLU A 1 102 ? 1.616 21.681 7.730 1.00 97.56 102 GLU A CA 1
ATOM 802 C C . GLU A 1 102 ? 2.467 20.584 8.390 1.00 97.56 102 GLU A C 1
ATOM 804 O O . GLU A 1 102 ? 2.711 19.535 7.791 1.00 97.56 102 GLU A O 1
ATOM 809 N N . ASP A 1 103 ? 2.895 20.813 9.631 1.00 97.62 103 ASP A N 1
ATOM 810 C CA . ASP A 1 103 ? 3.667 19.868 10.441 1.00 97.62 103 ASP A CA 1
ATOM 811 C C . ASP A 1 103 ? 2.904 18.558 10.685 1.00 97.62 103 ASP A C 1
ATOM 813 O O . ASP A 1 103 ? 3.485 17.477 10.579 1.00 97.62 103 ASP A O 1
ATOM 817 N N . GLU A 1 104 ? 1.595 18.641 10.920 1.00 97.44 104 GLU A N 1
ATOM 818 C CA . GLU A 1 104 ? 0.711 17.484 11.051 1.00 97.44 104 GLU A CA 1
ATOM 819 C C . GLU A 1 104 ? 0.648 16.669 9.749 1.00 97.44 104 GLU A C 1
ATOM 821 O O . GLU A 1 104 ? 0.888 15.458 9.757 1.00 97.44 104 GLU A O 1
ATOM 826 N N . VAL A 1 105 ? 0.402 17.327 8.611 1.00 97.31 105 VAL A N 1
ATOM 827 C CA . VAL A 1 105 ? 0.279 16.655 7.305 1.00 97.31 105 VAL A CA 1
ATOM 828 C C . VAL A 1 105 ? 1.599 15.999 6.898 1.00 97.31 105 VAL A C 1
ATOM 830 O O . VAL A 1 105 ? 1.626 14.845 6.455 1.00 97.31 105 VAL A O 1
ATOM 833 N N . ARG A 1 106 ? 2.722 16.702 7.089 1.00 97.06 106 ARG A N 1
ATOM 834 C CA . ARG A 1 106 ? 4.062 16.136 6.876 1.00 97.06 106 ARG A CA 1
ATOM 835 C C . ARG A 1 106 ? 4.343 14.984 7.838 1.00 97.06 106 ARG A C 1
ATOM 837 O O . ARG A 1 106 ? 4.969 14.002 7.436 1.00 97.06 106 ARG A O 1
ATOM 844 N N . GLY A 1 107 ? 3.829 15.055 9.064 1.00 97.56 107 GLY A N 1
ATOM 845 C CA . GLY A 1 107 ? 3.839 13.962 10.031 1.00 97.56 107 GLY A CA 1
ATOM 846 C C . GLY A 1 107 ? 3.148 12.699 9.509 1.00 97.56 107 GLY A C 1
ATOM 847 O O . GLY A 1 107 ? 3.708 11.610 9.627 1.00 97.56 107 GLY A O 1
ATOM 848 N N . TRP A 1 108 ? 1.988 12.816 8.853 1.00 94.81 108 TRP A N 1
ATOM 849 C CA . TRP A 1 108 ? 1.312 11.664 8.238 1.00 94.81 108 TRP A CA 1
ATOM 850 C C . TRP A 1 108 ? 2.128 11.046 7.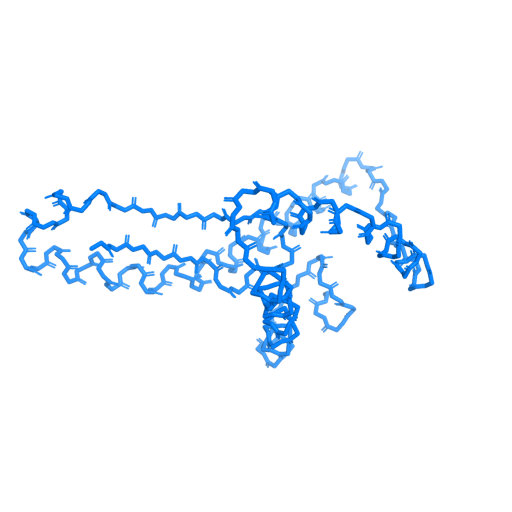103 1.00 94.81 108 TRP A C 1
ATOM 852 O O . TRP A 1 108 ? 2.230 9.823 7.014 1.00 94.81 108 TRP A O 1
ATOM 862 N N . ILE A 1 109 ? 2.731 11.874 6.245 1.00 93.69 109 ILE A N 1
ATOM 863 C CA . ILE A 1 109 ? 3.589 11.404 5.146 1.00 93.69 109 ILE A CA 1
ATOM 864 C C . ILE A 1 109 ? 4.800 10.654 5.709 1.00 93.69 109 ILE A C 1
ATOM 866 O O . ILE A 1 109 ? 5.113 9.554 5.251 1.00 93.69 109 ILE A O 1
ATOM 870 N N . LYS A 1 110 ? 5.444 11.214 6.739 1.00 94.88 110 LYS A N 1
ATOM 871 C CA . LYS A 1 110 ? 6.546 10.563 7.454 1.00 94.88 110 LYS A CA 1
ATOM 872 C C . LYS A 1 110 ? 6.113 9.216 8.034 1.00 94.88 110 LYS A C 1
ATOM 874 O O . LYS A 1 110 ? 6.769 8.213 7.774 1.00 94.88 110 LYS A O 1
ATOM 879 N N . TYR A 1 111 ? 4.981 9.176 8.734 1.00 93.06 111 TYR A N 1
ATOM 880 C CA . TYR A 1 111 ? 4.431 7.942 9.292 1.00 93.06 111 TYR A CA 1
ATOM 881 C C . TYR A 1 111 ? 4.200 6.872 8.215 1.00 93.06 111 TYR A C 1
ATOM 883 O O . TYR A 1 111 ? 4.526 5.704 8.416 1.00 93.06 111 TYR A O 1
ATOM 891 N N . LEU A 1 112 ? 3.664 7.252 7.050 1.00 89.75 112 LEU A N 1
ATOM 892 C CA . LEU A 1 112 ? 3.464 6.315 5.943 1.00 89.75 112 LEU A CA 1
ATOM 893 C C . LEU A 1 112 ? 4.795 5.737 5.443 1.00 89.75 112 LEU A C 1
ATOM 895 O O . LEU A 1 112 ? 4.882 4.522 5.288 1.00 89.75 112 LEU A O 1
ATOM 899 N N . ARG A 1 113 ? 5.829 6.569 5.262 1.00 89.50 113 ARG A N 1
ATOM 900 C CA . ARG A 1 113 ? 7.177 6.122 4.858 1.00 89.50 113 ARG A CA 1
ATOM 901 C C . ARG A 1 113 ? 7.773 5.136 5.871 1.00 89.50 113 ARG A C 1
ATOM 903 O O . ARG A 1 113 ? 8.176 4.041 5.499 1.00 89.50 113 ARG A O 1
ATOM 910 N N . GLU A 1 114 ? 7.715 5.459 7.160 1.00 91.56 114 GLU A N 1
ATOM 911 C CA . GLU A 1 114 ? 8.210 4.575 8.226 1.00 91.56 114 GLU A CA 1
ATOM 912 C C . GLU A 1 114 ? 7.455 3.236 8.279 1.00 91.56 114 GLU A C 1
ATOM 914 O O . GLU A 1 114 ? 8.036 2.181 8.549 1.00 91.56 114 GLU A O 1
ATOM 919 N N . ARG A 1 115 ? 6.144 3.247 8.004 1.00 88.81 115 ARG A N 1
ATOM 920 C CA . ARG A 1 115 ? 5.334 2.023 7.970 1.00 88.81 115 ARG A CA 1
ATOM 921 C C . ARG A 1 115 ? 5.624 1.152 6.752 1.00 88.81 115 ARG A C 1
ATOM 923 O O . ARG A 1 115 ? 5.608 -0.067 6.910 1.00 88.81 115 ARG A O 1
ATOM 930 N N . ILE A 1 116 ? 5.901 1.743 5.591 1.00 85.62 116 ILE A N 1
ATOM 931 C CA . ILE A 1 116 ? 6.372 1.029 4.391 1.00 85.62 116 ILE A CA 1
ATOM 932 C C . ILE A 1 116 ? 7.667 0.275 4.727 1.00 85.62 116 ILE A C 1
ATOM 934 O O . ILE A 1 116 ? 7.747 -0.936 4.505 1.00 85.62 116 ILE A O 1
ATOM 938 N N . ASP A 1 117 ? 8.638 0.936 5.360 1.00 88.25 117 ASP A N 1
ATOM 939 C CA . ASP A 1 117 ? 9.911 0.307 5.739 1.00 88.25 117 ASP A CA 1
ATOM 940 C C . ASP A 1 117 ? 9.716 -0.820 6.756 1.00 88.25 117 ASP A C 1
ATOM 942 O O . ASP A 1 117 ? 10.229 -1.930 6.591 1.00 88.25 117 ASP A O 1
ATOM 946 N N . TYR A 1 118 ? 8.930 -0.561 7.804 1.00 88.88 118 TYR A N 1
ATOM 947 C CA . TYR A 1 118 ? 8.613 -1.557 8.825 1.00 88.88 118 TYR A CA 1
ATOM 948 C C . TYR A 1 118 ? 7.953 -2.806 8.225 1.00 88.88 118 TYR A C 1
ATOM 950 O O . TYR A 1 118 ? 8.345 -3.928 8.542 1.00 88.88 118 TYR A O 1
ATOM 958 N N . ARG A 1 119 ? 6.962 -2.632 7.343 1.00 83.81 119 ARG A N 1
ATOM 959 C CA . ARG A 1 119 ? 6.252 -3.757 6.719 1.00 83.81 119 ARG A CA 1
ATOM 960 C C . ARG A 1 119 ? 7.119 -4.496 5.706 1.00 83.81 119 ARG A C 1
ATOM 962 O O . ARG A 1 119 ? 7.026 -5.716 5.638 1.00 83.81 119 ARG A O 1
ATOM 969 N N . THR A 1 120 ? 7.986 -3.798 4.976 1.00 85.94 120 THR A N 1
ATOM 970 C CA . THR A 1 120 ? 8.968 -4.430 4.079 1.00 85.94 120 THR A CA 1
ATOM 971 C C . THR A 1 120 ? 9.898 -5.360 4.854 1.00 85.94 120 THR A C 1
ATOM 973 O O . THR A 1 120 ? 10.076 -6.508 4.459 1.00 85.94 120 THR A O 1
ATOM 976 N N . LYS A 1 121 ? 10.414 -4.924 6.012 1.00 89.50 121 LYS A N 1
ATOM 977 C CA . LYS A 1 121 ? 11.232 -5.784 6.887 1.00 89.50 121 LYS A CA 1
ATOM 978 C C . LYS A 1 121 ? 10.481 -7.042 7.321 1.00 89.50 121 LYS A C 1
ATOM 980 O O . LYS A 1 121 ? 11.021 -8.138 7.224 1.00 89.50 121 LYS A O 1
ATOM 985 N N . GLN A 1 122 ? 9.214 -6.902 7.708 1.00 86.38 122 GLN A N 1
ATOM 986 C CA . GLN A 1 122 ? 8.382 -8.055 8.063 1.00 86.38 122 GLN A CA 1
ATOM 987 C C . GLN A 1 122 ? 8.146 -9.004 6.884 1.00 86.38 122 GLN A C 1
ATOM 989 O O . GLN A 1 122 ? 8.186 -10.214 7.073 1.00 86.38 122 GLN A O 1
ATOM 994 N N . GLN A 1 123 ? 7.918 -8.485 5.673 1.00 83.62 123 GLN A N 1
ATOM 995 C CA . GLN A 1 123 ? 7.785 -9.327 4.480 1.00 83.62 123 GLN A CA 1
ATOM 996 C C . GLN A 1 123 ? 9.059 -10.140 4.221 1.00 83.62 123 GLN A C 1
ATOM 998 O O . GLN A 1 123 ? 8.957 -11.338 3.957 1.00 83.62 123 GLN A O 1
ATOM 1003 N N . ILE A 1 124 ? 10.236 -9.515 4.360 1.00 86.94 124 ILE A N 1
ATOM 1004 C CA . ILE A 1 124 ? 11.542 -10.182 4.237 1.00 86.94 124 ILE A CA 1
ATOM 1005 C C . ILE A 1 124 ? 11.672 -11.295 5.286 1.00 86.94 124 ILE A C 1
ATOM 1007 O O . ILE A 1 124 ? 11.946 -12.443 4.937 1.00 86.94 124 ILE A O 1
ATOM 1011 N N . GLU A 1 125 ? 11.424 -10.985 6.562 1.00 88.62 125 GLU A N 1
ATOM 1012 C CA . GLU A 1 125 ? 11.506 -11.949 7.671 1.00 88.62 125 GLU A CA 1
ATOM 1013 C C . GLU A 1 125 ? 10.550 -13.136 7.483 1.00 88.62 125 GLU A C 1
ATOM 1015 O O . GLU A 1 125 ? 10.921 -14.291 7.700 1.00 88.62 125 GLU A O 1
ATOM 1020 N N . MET A 1 126 ? 9.326 -12.861 7.031 1.00 84.00 126 MET A N 1
ATOM 1021 C CA . MET A 1 126 ? 8.287 -13.865 6.790 1.00 84.00 126 MET A CA 1
ATOM 1022 C C . MET A 1 126 ? 8.428 -14.569 5.433 1.00 84.00 126 MET A C 1
ATOM 1024 O O . MET A 1 126 ? 7.622 -15.450 5.127 1.00 84.00 126 MET A O 1
ATOM 1028 N N . LYS A 1 127 ? 9.432 -14.204 4.621 1.00 86.06 127 LYS A N 1
ATOM 1029 C CA . LYS A 1 127 ? 9.677 -14.739 3.270 1.00 86.06 127 LYS A CA 1
ATOM 1030 C C . LYS A 1 127 ? 8.451 -14.637 2.352 1.00 86.06 127 LYS A C 1
ATOM 1032 O O . LYS A 1 127 ? 8.182 -15.529 1.547 1.00 86.06 127 LYS A O 1
ATOM 1037 N N . ILE A 1 128 ? 7.686 -13.556 2.493 1.00 83.06 128 ILE A N 1
ATOM 1038 C CA . ILE A 1 128 ? 6.519 -13.276 1.656 1.00 83.06 128 ILE A CA 1
ATOM 1039 C C . ILE A 1 128 ? 7.014 -12.621 0.370 1.00 83.06 128 ILE A C 1
ATOM 1041 O O . ILE A 1 128 ? 7.552 -11.517 0.414 1.00 83.06 128 ILE A O 1
ATOM 1045 N N . LYS A 1 129 ? 6.806 -13.289 -0.768 1.00 84.38 129 LYS A N 1
ATOM 1046 C CA . LYS A 1 129 ? 7.207 -12.759 -2.073 1.00 84.38 129 LYS A CA 1
ATOM 1047 C C . LYS A 1 129 ? 6.226 -11.718 -2.618 1.00 84.38 129 LYS A C 1
ATOM 1049 O O . LYS A 1 129 ? 5.024 -11.816 -2.362 1.00 84.38 129 LYS A O 1
ATOM 1054 N N . SER A 1 130 ? 6.725 -10.777 -3.413 1.00 84.00 130 SER A N 1
ATOM 1055 C CA . SER A 1 130 ? 5.975 -9.731 -4.113 1.00 84.00 130 SER A CA 1
ATOM 1056 C C . SER A 1 130 ? 6.704 -9.324 -5.396 1.00 84.00 130 SER A C 1
ATOM 1058 O O . SER A 1 130 ? 7.880 -8.976 -5.349 1.00 84.00 130 SER A O 1
ATOM 1060 N N . ILE A 1 131 ? 6.009 -9.290 -6.540 1.00 82.81 131 ILE A N 1
ATOM 1061 C CA . ILE A 1 131 ? 6.617 -8.848 -7.810 1.00 82.81 131 ILE A CA 1
ATOM 1062 C C . ILE A 1 131 ? 6.951 -7.350 -7.834 1.00 82.81 131 ILE A C 1
ATOM 1064 O O . ILE A 1 131 ? 7.789 -6.930 -8.629 1.00 82.81 131 ILE A O 1
ATOM 1068 N N . THR A 1 132 ? 6.278 -6.550 -7.002 1.00 79.31 132 THR A N 1
ATOM 1069 C CA . THR A 1 132 ? 6.399 -5.0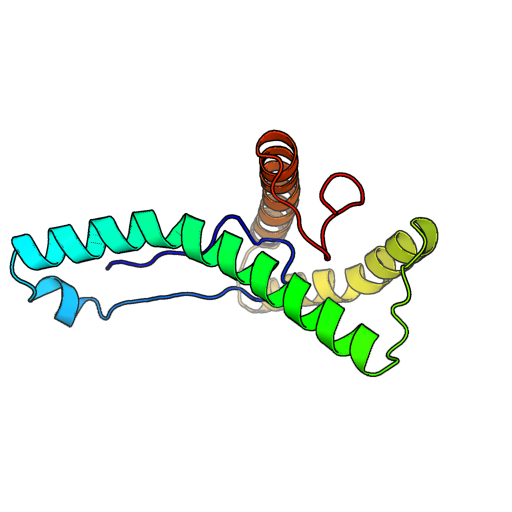85 -6.942 1.00 79.31 132 THR A CA 1
ATOM 1070 C C . THR A 1 132 ? 7.310 -4.613 -5.809 1.00 79.31 132 THR A C 1
ATOM 1072 O O . THR A 1 132 ? 7.665 -3.437 -5.754 1.00 79.31 132 THR A O 1
ATOM 1075 N N . GLY A 1 133 ? 7.723 -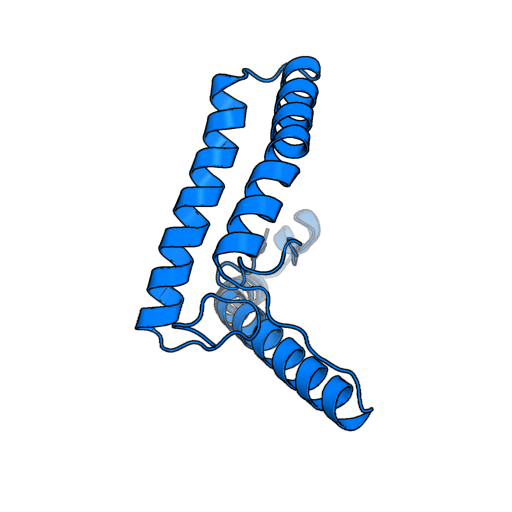5.518 -4.919 1.00 79.56 133 GLY A N 1
ATOM 1076 C CA . GLY A 1 133 ? 8.621 -5.211 -3.814 1.00 79.56 133 GLY A CA 1
ATOM 1077 C C . GLY A 1 133 ? 10.084 -4.992 -4.231 1.00 79.56 133 GLY A C 1
ATOM 1078 O O . GLY A 1 133 ? 10.459 -5.156 -5.404 1.00 79.56 133 GLY A O 1
ATOM 1079 N N . PRO A 1 134 ? 10.940 -4.602 -3.268 1.00 82.38 134 PRO A N 1
ATOM 1080 C CA . PRO A 1 134 ? 12.377 -4.496 -3.498 1.00 82.38 134 PRO A CA 1
ATOM 1081 C C . PRO A 1 134 ? 12.997 -5.875 -3.809 1.00 82.38 134 PRO A C 1
ATOM 1083 O O . PRO A 1 134 ? 12.355 -6.901 -3.563 1.00 82.38 134 PRO A O 1
ATOM 1086 N N . PRO A 1 135 ? 14.222 -5.928 -4.366 1.00 83.62 135 PRO A N 1
ATOM 1087 C CA . PRO A 1 135 ? 14.838 -7.172 -4.838 1.00 83.62 135 PRO A CA 1
ATOM 1088 C C . PRO A 1 135 ? 14.847 -8.322 -3.820 1.00 83.62 135 PRO A C 1
ATOM 1090 O O . PRO A 1 135 ? 14.753 -9.481 -4.209 1.00 83.62 135 PRO A O 1
ATOM 1093 N N . GLU A 1 136 ? 14.914 -8.018 -2.524 1.00 85.62 136 GLU A N 1
ATOM 1094 C CA . GLU A 1 136 ? 14.961 -8.990 -1.428 1.00 85.62 136 GLU A CA 1
ATOM 1095 C C . GLU A 1 136 ? 13.660 -9.785 -1.245 1.00 85.62 136 GLU A C 1
ATOM 1097 O O . GLU A 1 136 ? 13.686 -10.857 -0.639 1.00 85.62 136 GLU A O 1
ATOM 1102 N N . VAL A 1 137 ? 12.527 -9.271 -1.736 1.00 82.88 137 VAL A N 1
ATOM 1103 C CA . VAL A 1 137 ? 11.209 -9.923 -1.621 1.00 82.88 137 VAL A CA 1
ATOM 1104 C C . VAL A 1 137 ? 10.611 -10.320 -2.968 1.00 82.88 137 VAL A C 1
ATOM 1106 O O . VAL A 1 137 ? 9.456 -10.734 -2.996 1.00 82.88 137 VAL A O 1
ATOM 1109 N N . ARG A 1 138 ? 11.342 -10.204 -4.080 1.00 78.62 138 ARG A N 1
ATOM 1110 C CA . ARG A 1 138 ? 10.841 -10.659 -5.389 1.00 78.62 138 ARG A CA 1
ATOM 1111 C C . ARG A 1 138 ? 10.817 -12.184 -5.528 1.00 78.62 138 ARG A C 1
ATOM 1113 O O . ARG A 1 138 ? 11.698 -12.884 -4.980 1.00 78.62 138 ARG A O 1
#

Foldseek 3Di:
DLKAWLLLQLLDPDTDIDDDDPVVLVPDDPVVNVVSNVCSVVVSPVVNLVVQVVVVVVVVVCVVVVHDDDDDDPVVVVVVVVVCVVVLVVVLVVVVVVVDDSVVSVVVVVVSVVSVVVSLVVCLVVLRAHPSHDPSRD

Sequence (138 aa):
MACFRSNLNHQEGNKFYVVMNKQIYDKLPPDAKKVVDKLAGEYEEKFAKMWNQIDFGGKEFAVSKGVEIIELAPAEVEKWKAAAEPAINAYVQSMVGAGYKEDEVRGWIKYLRERIDYRTKQQIEMKIKSITGPPEVR

Radius of gyration: 19.18 Å; chains: 1; bounding box: 48×41×45 Å

Secondary structure (DSSP, 8-state):
--EEE--S--SSS---EEE--HHHHHHS-HHHHHHHHHHHHHHHHHHHHHHHHHHHHHHHHHHHTT---PPPPHHHHHHHHHHHHHHHHHHHHHHHHTT--HHHHHHHHHHHHHHHHHHHHHHHHTT---TTS-GGG-